Protein AF-A0A9N9UB32-F1 (afdb_monomer_lite)

Structure (mmCIF, N/CA/C/O backbone):
data_AF-A0A9N9UB32-F1
#
_entry.id   AF-A0A9N9UB32-F1
#
loop_
_atom_site.group_PDB
_atom_site.id
_atom_site.type_symbol
_atom_site.label_atom_id
_atom_site.label_alt_id
_atom_site.label_comp_id
_atom_site.label_asym_id
_atom_site.label_entity_id
_atom_site.label_seq_id
_atom_site.pdbx_PDB_ins_code
_atom_site.Cartn_x
_atom_site.Cartn_y
_atom_site.Cartn_z
_atom_site.occupancy
_atom_site.B_iso_or_equiv
_atom_site.auth_seq_id
_atom_site.auth_comp_id
_atom_site.auth_asym_id
_atom_site.auth_atom_id
_atom_site.pdbx_PDB_model_num
ATOM 1 N N . MET A 1 1 ? 17.909 -12.072 -9.013 1.00 37.91 1 MET A N 1
ATOM 2 C CA . MET A 1 1 ? 17.305 -10.945 -8.241 1.00 37.91 1 MET A CA 1
ATOM 3 C C . MET A 1 1 ? 18.163 -9.663 -8.305 1.00 37.91 1 MET A C 1
ATOM 5 O O . MET A 1 1 ? 19.108 -9.516 -7.540 1.00 37.91 1 MET A O 1
ATOM 9 N N . ARG A 1 2 ? 17.887 -8.731 -9.236 1.00 45.91 2 ARG A N 1
ATOM 10 C CA . ARG A 1 2 ? 18.630 -7.454 -9.385 1.00 45.91 2 ARG A CA 1
ATOM 11 C C . ARG A 1 2 ? 17.705 -6.281 -9.034 1.00 45.91 2 ARG A C 1
ATOM 13 O O . ARG A 1 2 ? 16.841 -5.943 -9.831 1.00 45.91 2 ARG A O 1
ATOM 20 N N . TYR A 1 3 ? 17.898 -5.706 -7.844 1.00 52.47 3 TYR A N 1
ATOM 21 C CA . TYR A 1 3 ? 17.100 -4.620 -7.230 1.00 52.47 3 TYR A CA 1
ATOM 22 C C . TYR A 1 3 ? 17.364 -3.223 -7.810 1.00 52.47 3 TYR A C 1
ATOM 24 O O . TYR A 1 3 ? 16.818 -2.232 -7.335 1.00 52.47 3 TYR A O 1
ATOM 32 N N . THR A 1 4 ? 18.244 -3.140 -8.804 1.00 54.25 4 THR A N 1
ATOM 33 C CA . THR A 1 4 ? 18.691 -1.885 -9.387 1.00 54.25 4 THR A CA 1
ATOM 34 C C . THR A 1 4 ? 18.481 -1.914 -10.898 1.00 54.25 4 THR A C 1
ATOM 36 O O . THR A 1 4 ? 19.186 -2.618 -11.627 1.00 54.25 4 THR A O 1
ATOM 39 N N . MET A 1 5 ? 17.469 -1.187 -11.370 1.00 64.12 5 MET A N 1
ATOM 40 C CA . MET A 1 5 ? 17.198 -0.946 -12.784 1.00 64.12 5 MET A CA 1
ATOM 41 C C . MET A 1 5 ? 17.051 0.550 -13.032 1.00 64.12 5 MET A C 1
ATOM 43 O O . MET A 1 5 ? 16.465 1.271 -12.227 1.00 64.12 5 MET A O 1
ATOM 47 N N . THR A 1 6 ? 17.619 1.033 -14.132 1.00 69.81 6 THR A N 1
ATOM 48 C CA . THR A 1 6 ? 17.389 2.414 -14.549 1.00 69.81 6 THR A CA 1
ATOM 49 C C . THR A 1 6 ? 15.918 2.585 -14.931 1.00 69.81 6 THR A C 1
ATOM 51 O O . THR A 1 6 ? 15.259 1.627 -15.336 1.00 69.81 6 THR A O 1
ATOM 54 N N . ALA A 1 7 ? 15.405 3.812 -14.857 1.00 72.12 7 ALA A N 1
ATOM 55 C CA . ALA A 1 7 ? 14.056 4.099 -15.333 1.00 72.12 7 ALA A CA 1
ATOM 56 C C . ALA A 1 7 ? 13.877 3.768 -16.829 1.00 72.12 7 ALA A C 1
ATOM 58 O O . ALA A 1 7 ? 12.790 3.370 -17.224 1.00 72.12 7 ALA A O 1
ATOM 59 N N . ILE A 1 8 ? 14.934 3.893 -17.648 1.00 80.44 8 ILE A N 1
ATOM 60 C CA . ILE A 1 8 ? 14.878 3.562 -19.082 1.00 80.44 8 ILE A CA 1
ATOM 61 C C . ILE A 1 8 ? 14.792 2.053 -19.334 1.00 80.44 8 ILE A C 1
ATOM 63 O O . ILE A 1 8 ? 14.188 1.635 -20.315 1.00 80.44 8 ILE A O 1
ATOM 67 N N . ASP A 1 9 ? 15.348 1.243 -18.435 1.00 78.88 9 ASP A N 1
ATOM 68 C CA . ASP A 1 9 ? 15.316 -0.215 -18.549 1.00 78.88 9 ASP A CA 1
ATOM 69 C C . ASP A 1 9 ? 14.078 -0.830 -17.862 1.00 78.88 9 ASP A C 1
ATOM 71 O O . ASP A 1 9 ? 13.817 -2.014 -18.042 1.00 78.88 9 ASP A O 1
ATOM 75 N N . THR A 1 10 ? 13.328 -0.051 -17.071 1.00 77.25 10 THR A N 1
ATOM 76 C CA . THR A 1 10 ? 12.192 -0.528 -16.257 1.00 77.25 10 THR A CA 1
ATOM 77 C 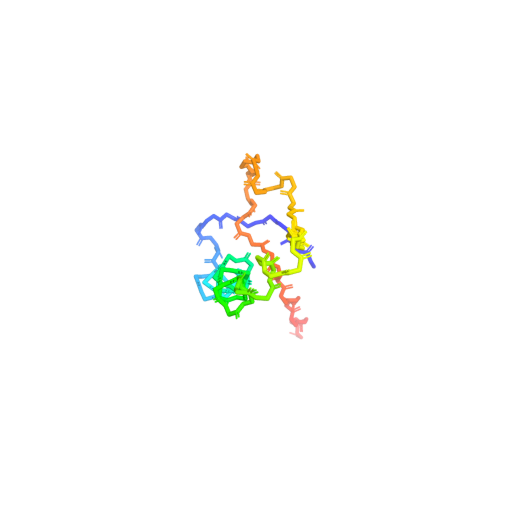C . THR A 1 10 ? 10.998 -0.918 -17.129 1.00 77.25 10 THR A C 1
ATOM 79 O O . THR A 1 10 ? 10.542 -0.131 -17.961 1.00 77.25 10 THR A O 1
ATOM 82 N N . ASP A 1 11 ? 10.434 -2.105 -16.894 1.00 83.81 11 ASP A N 1
ATOM 83 C CA . ASP A 1 11 ? 9.173 -2.503 -17.512 1.00 83.81 11 ASP A CA 1
ATOM 84 C C . ASP A 1 11 ? 8.000 -1.756 -16.860 1.00 83.81 11 ASP A C 1
ATOM 86 O O . ASP A 1 11 ? 7.677 -1.925 -15.679 1.00 83.81 11 ASP A O 1
ATOM 90 N N . VAL A 1 12 ? 7.304 -0.948 -17.660 1.00 85.06 12 VAL A N 1
ATOM 91 C CA . VAL A 1 12 ? 6.141 -0.169 -17.214 1.00 85.06 12 VAL A CA 1
ATOM 92 C C . VAL A 1 12 ? 5.016 -1.084 -16.717 1.00 85.06 12 VAL A C 1
ATOM 94 O O . VAL A 1 12 ? 4.287 -0.712 -15.792 1.00 85.06 12 VAL A O 1
ATOM 97 N N . GLY A 1 13 ? 4.882 -2.289 -17.284 1.00 88.50 13 GLY A N 1
ATOM 98 C CA . GLY A 1 13 ? 3.911 -3.284 -16.829 1.00 88.50 13 GLY A CA 1
ATOM 99 C C . GLY A 1 13 ? 4.199 -3.750 -15.400 1.00 88.50 13 GLY A C 1
ATOM 100 O O . GLY A 1 13 ? 3.317 -3.713 -14.535 1.00 88.50 13 GLY A O 1
ATOM 101 N N . ALA A 1 14 ? 5.449 -4.124 -15.129 1.00 82.81 14 ALA A N 1
ATOM 102 C CA . ALA A 1 14 ? 5.920 -4.489 -13.800 1.00 82.81 14 ALA A CA 1
ATOM 103 C C . ALA A 1 14 ? 5.759 -3.339 -12.792 1.00 82.81 14 ALA A C 1
ATOM 105 O O . ALA A 1 14 ? 5.200 -3.555 -11.714 1.00 82.81 14 ALA A O 1
ATOM 106 N N . ALA A 1 15 ? 6.162 -2.115 -13.148 1.00 81.56 15 ALA A N 1
ATOM 107 C CA . ALA A 1 15 ? 6.020 -0.943 -12.281 1.00 81.56 15 ALA A CA 1
ATOM 108 C C . ALA A 1 15 ? 4.547 -0.640 -11.948 1.00 81.56 15 ALA A C 1
ATOM 110 O O . ALA A 1 15 ? 4.195 -0.422 -10.785 1.00 81.56 15 ALA A O 1
ATOM 111 N N . SER A 1 16 ? 3.660 -0.710 -12.945 1.00 87.12 16 SER A N 1
ATOM 112 C CA . SER A 1 16 ? 2.218 -0.508 -12.749 1.00 87.12 16 SER A CA 1
ATOM 113 C C . SER A 1 16 ? 1.628 -1.553 -11.804 1.00 87.12 16 SER A C 1
ATOM 115 O O . SER A 1 16 ? 0.853 -1.218 -10.909 1.00 87.12 16 SER A O 1
ATOM 117 N N . LYS A 1 17 ? 2.041 -2.820 -11.941 1.00 87.50 17 LYS A N 1
ATOM 118 C CA . LYS A 1 17 ? 1.616 -3.899 -11.042 1.00 87.50 17 LYS A CA 1
ATOM 119 C C . LYS A 1 17 ? 2.090 -3.669 -9.607 1.00 87.50 17 LYS A C 1
ATOM 121 O O . LYS A 1 17 ? 1.332 -3.902 -8.669 1.00 87.50 17 LYS A O 1
ATOM 126 N N . MET A 1 18 ? 3.324 -3.202 -9.417 1.00 86.06 18 MET A N 1
ATOM 127 C CA . MET A 1 18 ? 3.833 -2.867 -8.085 1.00 86.06 18 MET A CA 1
ATOM 128 C C . MET A 1 18 ? 3.047 -1.722 -7.452 1.00 86.06 18 MET A C 1
ATOM 130 O O . MET A 1 18 ? 2.775 -1.773 -6.254 1.00 86.06 18 MET A O 1
ATOM 134 N N . PHE A 1 19 ? 2.663 -0.713 -8.234 1.00 88.38 19 PHE A N 1
ATOM 135 C CA . PHE A 1 19 ? 1.849 0.396 -7.748 1.00 88.38 19 PHE A CA 1
ATOM 136 C C . PHE A 1 19 ? 0.432 -0.057 -7.372 1.00 88.38 19 PHE A C 1
ATOM 138 O O . PHE A 1 19 ? -0.064 0.275 -6.294 1.00 88.38 19 PHE A O 1
ATOM 145 N N . ASP A 1 20 ? -0.199 -0.875 -8.219 1.00 92.75 20 ASP A N 1
ATOM 146 C CA . ASP A 1 20 ? -1.536 -1.407 -7.951 1.00 92.75 20 ASP A CA 1
ATOM 147 C C . ASP A 1 20 ? -1.567 -2.252 -6.668 1.00 92.75 20 ASP A C 1
ATOM 149 O O . ASP A 1 20 ? -2.465 -2.094 -5.845 1.00 92.75 20 ASP A O 1
ATOM 153 N N . VAL A 1 21 ? -0.544 -3.080 -6.434 1.00 92.25 21 VAL A N 1
ATOM 154 C CA . VAL A 1 21 ? -0.470 -3.922 -5.231 1.00 92.25 21 VAL A CA 1
ATOM 155 C C . VAL A 1 21 ? -0.080 -3.124 -3.987 1.00 92.25 21 VAL A C 1
ATOM 157 O O . VAL A 1 21 ? -0.756 -3.231 -2.968 1.00 92.25 21 VAL A O 1
ATOM 160 N N . ASN A 1 22 ? 1.000 -2.340 -4.037 1.00 91.19 22 ASN A N 1
ATOM 161 C CA . ASN A 1 22 ? 1.609 -1.773 -2.828 1.00 91.19 22 ASN A CA 1
ATOM 162 C C . ASN A 1 22 ? 1.037 -0.409 -2.426 1.00 91.19 22 ASN A C 1
ATOM 164 O O . ASN A 1 22 ? 1.208 0.003 -1.282 1.00 91.19 22 ASN A O 1
ATOM 168 N N . VAL A 1 23 ? 0.369 0.293 -3.345 1.00 91.00 23 VAL A N 1
ATOM 169 C CA . VAL A 1 23 ? -0.230 1.608 -3.077 1.00 91.00 23 VAL A CA 1
ATOM 170 C C . VAL A 1 23 ? -1.747 1.507 -3.137 1.00 91.00 23 VAL A C 1
ATOM 172 O O . VAL A 1 23 ? -2.426 1.736 -2.136 1.00 91.00 23 VAL A O 1
ATOM 175 N N . LEU A 1 24 ? -2.291 1.098 -4.286 1.00 95.50 24 LEU A N 1
ATOM 176 C CA . LEU A 1 24 ? -3.743 1.067 -4.476 1.00 95.50 24 LEU A CA 1
ATOM 177 C C . LEU A 1 24 ? -4.412 -0.054 -3.669 1.00 95.50 24 LEU A C 1
ATOM 179 O O . LEU A 1 24 ? -5.530 0.131 -3.189 1.00 95.50 24 LEU A O 1
ATOM 183 N N . GLY A 1 25 ? -3.735 -1.185 -3.467 1.00 96.44 25 GLY A N 1
ATOM 184 C CA . GLY A 1 25 ? -4.208 -2.301 -2.647 1.00 9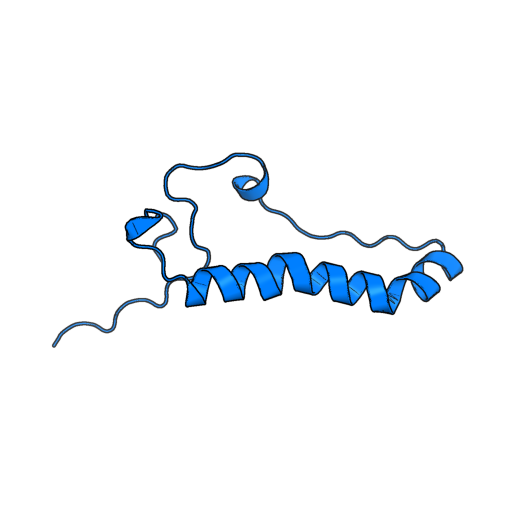6.44 25 GLY A CA 1
ATOM 185 C C . GLY A 1 25 ? -4.560 -1.879 -1.214 1.00 96.44 25 GLY A C 1
ATOM 186 O O . GLY A 1 25 ? -5.735 -1.960 -0.842 1.00 96.44 25 GLY A O 1
ATOM 187 N N . PRO A 1 26 ? -3.599 -1.371 -0.418 1.00 96.62 26 PRO A N 1
ATOM 188 C CA . PRO A 1 26 ? -3.872 -0.853 0.920 1.00 96.62 26 PRO A CA 1
ATOM 189 C C . PRO A 1 26 ? -4.948 0.237 0.948 1.00 96.62 26 PRO A C 1
ATOM 191 O O . PRO A 1 26 ? -5.784 0.229 1.848 1.00 96.62 26 PRO A O 1
ATOM 194 N N . MET A 1 27 ? -4.995 1.131 -0.048 1.00 97.12 27 MET A N 1
ATOM 195 C CA . MET A 1 27 ? -6.046 2.156 -0.135 1.00 97.12 27 MET A CA 1
ATOM 196 C C . MET A 1 27 ? -7.445 1.541 -0.284 1.00 97.12 27 MET A C 1
ATOM 198 O O . MET A 1 27 ? -8.364 1.918 0.443 1.00 97.12 27 MET A O 1
ATOM 202 N N . ARG A 1 28 ? -7.613 0.567 -1.190 1.00 98.19 28 ARG A N 1
ATOM 203 C CA . ARG A 1 28 ? -8.884 -0.154 -1.388 1.00 98.19 28 ARG A CA 1
ATOM 204 C C . ARG A 1 28 ? -9.290 -0.941 -0.141 1.00 98.19 28 ARG A C 1
ATOM 206 O O . ARG A 1 28 ? -10.476 -0.998 0.182 1.00 98.19 28 ARG A O 1
ATOM 213 N N . MET A 1 29 ? -8.313 -1.527 0.551 1.00 97.88 29 MET A N 1
ATOM 214 C CA . MET A 1 29 ? -8.520 -2.276 1.789 1.00 97.88 29 MET A CA 1
ATOM 215 C C . MET A 1 29 ? -9.015 -1.354 2.911 1.00 97.88 29 MET A C 1
ATOM 217 O O . MET A 1 29 ? -10.080 -1.606 3.470 1.00 97.88 29 MET A O 1
ATOM 221 N N . VAL A 1 30 ? -8.330 -0.234 3.173 1.00 97.06 30 VAL A N 1
ATOM 222 C CA . VAL A 1 30 ? -8.777 0.758 4.168 1.00 97.06 30 VAL A CA 1
ATOM 223 C C . VAL A 1 30 ? -10.174 1.279 3.827 1.00 97.06 30 VAL A C 1
ATOM 225 O O . VAL A 1 30 ? -11.018 1.357 4.713 1.00 97.06 30 VAL A O 1
ATOM 228 N N . HIS A 1 31 ? -10.459 1.556 2.550 1.00 97.31 31 HIS A N 1
ATOM 229 C CA . HIS A 1 31 ? -11.787 1.997 2.116 1.00 97.31 31 HIS A CA 1
ATOM 230 C C . HIS A 1 31 ? -12.900 0.997 2.469 1.00 97.31 31 HIS A C 1
ATOM 232 O O . HIS A 1 31 ? -13.975 1.416 2.878 1.00 97.31 31 HIS A O 1
ATOM 238 N N . HIS A 1 32 ? -12.653 -0.312 2.384 1.00 97.94 32 HIS A N 1
ATOM 239 C CA . HIS A 1 32 ? -13.653 -1.317 2.769 1.00 97.94 32 HIS A CA 1
ATOM 240 C C . HIS A 1 32 ? -13.782 -1.514 4.283 1.00 97.94 32 HIS A C 1
ATOM 242 O O . HIS A 1 32 ? -14.868 -1.826 4.760 1.00 97.94 32 HIS A O 1
ATOM 248 N N . PHE A 1 33 ? -12.697 -1.357 5.045 1.00 97.19 33 PHE A N 1
ATOM 249 C CA . PHE A 1 33 ? -12.684 -1.689 6.474 1.00 97.19 33 PHE A CA 1
ATOM 250 C C . PHE A 1 33 ? -12.845 -0.489 7.416 1.00 97.19 33 PHE A C 1
ATOM 252 O O . PHE A 1 33 ? -12.971 -0.694 8.623 1.00 97.19 33 PHE A O 1
ATOM 259 N N . HIS A 1 34 ? -12.853 0.747 6.906 1.00 96.81 34 HIS A N 1
ATOM 260 C CA . HIS A 1 34 ? -12.842 1.947 7.749 1.00 96.81 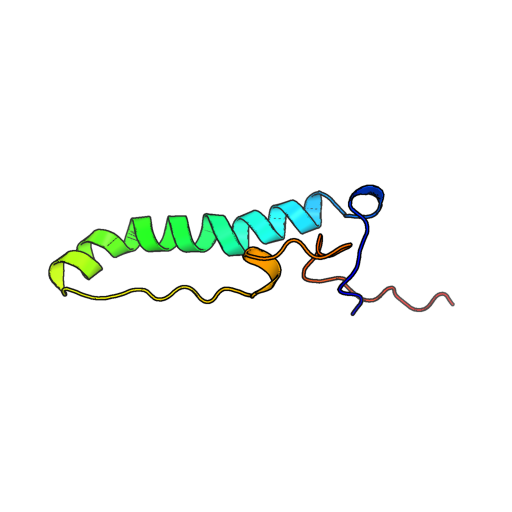34 HIS A CA 1
ATOM 261 C C . HIS A 1 34 ? -14.000 2.018 8.757 1.00 96.81 34 HIS A C 1
ATOM 263 O O . HIS A 1 34 ? -13.748 2.353 9.912 1.00 96.81 34 HIS A O 1
ATOM 269 N N . ASP A 1 35 ? -15.218 1.617 8.385 1.00 97.94 35 ASP A N 1
ATOM 270 C CA . ASP A 1 35 ? -16.362 1.603 9.310 1.00 97.94 35 ASP A CA 1
ATOM 271 C C . ASP A 1 35 ? -16.127 0.673 10.512 1.00 97.94 35 ASP A C 1
ATOM 273 O O . ASP A 1 35 ? -16.395 1.038 11.659 1.00 97.94 35 ASP A O 1
ATOM 277 N N . LEU A 1 36 ? -15.556 -0.514 10.272 1.00 97.62 36 LEU A N 1
ATOM 278 C CA . LEU A 1 36 ? -15.238 -1.477 11.332 1.00 97.62 36 LEU A CA 1
ATOM 279 C C . LEU A 1 36 ? -14.088 -0.989 12.218 1.00 97.62 36 LEU A C 1
ATOM 281 O O . LEU A 1 36 ? -14.121 -1.189 13.432 1.00 97.62 36 LEU A O 1
ATOM 285 N N . LEU A 1 37 ? -13.086 -0.330 11.632 1.00 96.56 37 LEU A N 1
ATOM 286 C CA . LEU A 1 37 ? -11.976 0.255 12.387 1.00 96.56 37 LEU A CA 1
ATOM 2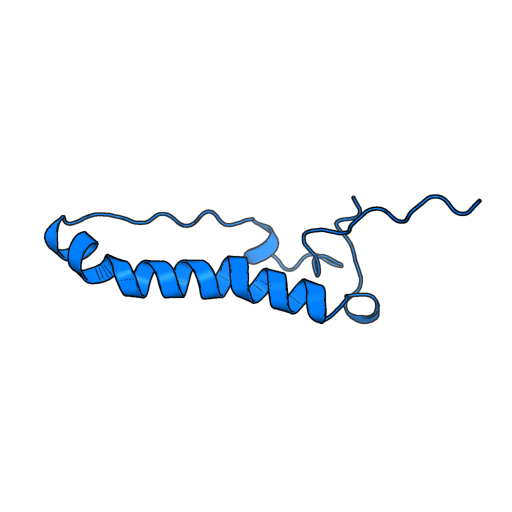87 C C . LEU A 1 37 ? -12.455 1.372 13.306 1.00 96.56 37 LEU A C 1
ATOM 289 O O . LEU A 1 37 ? -12.055 1.404 14.464 1.00 96.56 37 LEU A O 1
ATOM 293 N N . ILE A 1 38 ? -13.326 2.256 12.814 1.00 97.50 38 ILE A N 1
ATOM 294 C CA . ILE A 1 38 ? -13.886 3.354 13.608 1.00 97.50 38 ILE A CA 1
ATOM 295 C C . ILE A 1 38 ? -14.712 2.787 14.766 1.00 97.50 38 ILE A C 1
ATOM 297 O O . ILE A 1 38 ? -14.491 3.170 15.915 1.00 97.50 38 ILE A O 1
ATOM 301 N N . ALA A 1 39 ? -15.602 1.827 14.491 1.00 98.19 39 ALA A N 1
ATOM 302 C CA . ALA A 1 39 ? -16.436 1.200 15.516 1.00 98.19 39 ALA A CA 1
ATOM 303 C C . ALA A 1 39 ? -15.609 0.496 16.606 1.00 98.19 39 ALA A C 1
ATOM 305 O O . ALA A 1 39 ? -15.942 0.576 17.788 1.00 98.19 39 ALA A O 1
ATOM 306 N N . ALA A 1 40 ? -14.518 -0.170 16.220 1.00 97.69 40 ALA A N 1
ATOM 307 C CA . ALA A 1 40 ? -13.636 -0.876 17.145 1.00 97.69 40 ALA A CA 1
ATOM 308 C C . ALA A 1 40 ? -12.548 0.015 17.773 1.00 97.69 40 ALA A C 1
ATOM 310 O O . ALA A 1 40 ? -11.789 -0.472 18.609 1.00 97.69 40 ALA A O 1
ATOM 311 N N . SER A 1 41 ? -12.429 1.287 17.362 1.00 96.69 41 SER A N 1
ATOM 312 C CA . SER A 1 41 ? -11.243 2.124 17.632 1.00 96.69 41 SER A CA 1
ATOM 313 C C . SER A 1 41 ? -9.927 1.398 17.294 1.00 96.69 41 SER A C 1
ATOM 315 O O . SER A 1 41 ? -8.947 1.453 18.037 1.00 96.69 41 SER A O 1
ATOM 317 N N . GLY A 1 42 ? -9.940 0.656 16.185 1.00 95.75 42 GLY A N 1
ATOM 318 C CA . GLY A 1 42 ? -8.844 -0.185 15.718 1.00 95.75 42 GLY A CA 1
ATOM 319 C C . GLY A 1 42 ? -7.821 0.570 14.868 1.00 95.75 42 GLY A C 1
ATOM 320 O O . GLY A 1 42 ? -8.102 1.624 14.302 1.00 95.75 42 GLY A O 1
ATOM 321 N N . THR A 1 43 ? -6.634 -0.022 14.726 1.00 96.50 43 THR A N 1
ATOM 322 C CA . THR A 1 43 ? -5.507 0.557 13.980 1.00 96.50 43 THR A CA 1
ATOM 323 C C . THR A 1 43 ? -5.053 -0.386 12.872 1.00 96.50 43 THR A C 1
ATOM 325 O O . THR A 1 43 ? -4.845 -1.574 13.112 1.00 96.50 43 THR A O 1
ATOM 328 N N . ILE A 1 44 ? -4.831 0.156 11.672 1.00 95.44 44 ILE A N 1
ATOM 329 C CA . ILE A 1 44 ? -4.149 -0.537 10.571 1.00 95.44 44 ILE A CA 1
ATOM 330 C C . ILE A 1 44 ? -2.705 -0.052 10.492 1.00 95.44 44 ILE A C 1
ATOM 332 O O . ILE A 1 44 ? -2.448 1.150 10.484 1.00 95.44 44 ILE A O 1
ATOM 336 N N . VAL A 1 45 ? -1.769 -0.992 10.363 1.00 95.19 45 VAL A N 1
ATOM 337 C CA . VAL A 1 45 ? -0.353 -0.706 10.111 1.00 95.19 45 VAL A CA 1
ATOM 338 C C . VAL A 1 45 ? 0.024 -1.259 8.740 1.00 95.19 45 VAL A C 1
ATOM 340 O O . VAL A 1 45 ? 0.015 -2.470 8.532 1.00 95.19 45 VAL A O 1
ATOM 343 N N . ASN A 1 46 ? 0.371 -0.369 7.808 1.00 93.19 46 ASN A N 1
ATOM 344 C CA . ASN A 1 46 ? 0.915 -0.748 6.505 1.00 93.19 46 ASN A CA 1
ATOM 345 C C . ASN A 1 46 ? 2.440 -0.847 6.596 1.00 93.19 46 ASN A C 1
ATOM 347 O O . ASN A 1 46 ? 3.099 0.073 7.081 1.00 93.19 46 ASN A O 1
ATOM 351 N N . ILE A 1 47 ? 3.008 -1.950 6.112 1.00 91.06 47 ILE A N 1
ATOM 352 C CA . ILE A 1 47 ? 4.458 -2.155 6.109 1.00 91.06 47 ILE A CA 1
ATOM 353 C C . ILE A 1 47 ? 5.069 -1.465 4.888 1.00 91.06 47 ILE A C 1
ATOM 355 O O . ILE A 1 47 ? 4.746 -1.797 3.750 1.00 91.06 47 ILE A O 1
ATOM 359 N N . GLY A 1 48 ? 5.959 -0.506 5.142 1.00 83.19 48 GLY A N 1
ATOM 360 C CA . GLY A 1 48 ? 6.743 0.187 4.122 1.00 83.19 48 GLY A CA 1
ATOM 361 C C . GLY A 1 48 ? 8.211 -0.243 4.105 1.00 83.19 48 GLY A C 1
ATOM 362 O O . GLY A 1 48 ? 8.672 -1.006 4.951 1.00 83.19 48 GLY A O 1
ATOM 363 N N . SER A 1 49 ? 8.962 0.293 3.145 1.00 83.69 49 SER A N 1
ATOM 364 C CA . SER A 1 49 ? 10.417 0.136 3.035 1.00 83.69 49 SER A CA 1
ATOM 365 C C . SER A 1 49 ? 11.096 1.506 3.039 1.00 83.69 49 SER A C 1
ATOM 367 O O . SER A 1 49 ? 10.521 2.479 2.550 1.00 83.69 49 SER A O 1
ATOM 369 N N . VAL A 1 50 ? 12.344 1.582 3.522 1.00 75.38 50 VAL A N 1
ATOM 370 C CA . VAL A 1 50 ? 13.165 2.810 3.472 1.00 75.38 50 VAL A CA 1
ATOM 371 C C . VAL A 1 50 ? 13.306 3.358 2.047 1.00 75.38 50 VAL A C 1
ATOM 373 O O . VAL A 1 50 ? 13.344 4.572 1.854 1.00 75.38 50 VAL A O 1
ATOM 376 N N . GLY A 1 51 ? 13.284 2.479 1.038 1.00 62.50 51 GLY A N 1
ATOM 377 C CA . GLY A 1 51 ? 13.319 2.868 -0.374 1.00 62.50 51 GLY A CA 1
ATOM 378 C C . GLY A 1 51 ? 12.088 3.651 -0.853 1.00 62.50 51 GLY A C 1
ATOM 379 O O . GLY A 1 51 ? 12.141 4.249 -1.919 1.00 62.50 51 GLY A O 1
ATOM 380 N N . GLY A 1 52 ? 10.995 3.681 -0.079 1.00 60.03 52 GLY A N 1
ATOM 381 C CA . GLY A 1 52 ? 9.832 4.535 -0.350 1.00 60.03 52 GLY A CA 1
ATOM 382 C C . GLY A 1 52 ? 9.966 5.967 0.183 1.00 60.03 52 GLY A C 1
ATOM 383 O O . GLY A 1 52 ? 9.176 6.826 -0.191 1.00 60.03 52 GLY A O 1
ATOM 384 N N . ILE A 1 53 ? 10.948 6.228 1.055 1.00 61.09 53 ILE A N 1
ATOM 385 C CA . ILE A 1 53 ? 11.205 7.545 1.666 1.00 61.09 53 ILE A CA 1
ATOM 386 C C . ILE A 1 53 ? 12.460 8.181 1.058 1.00 61.09 53 ILE A C 1
ATOM 388 O O . ILE A 1 53 ? 12.503 9.389 0.838 1.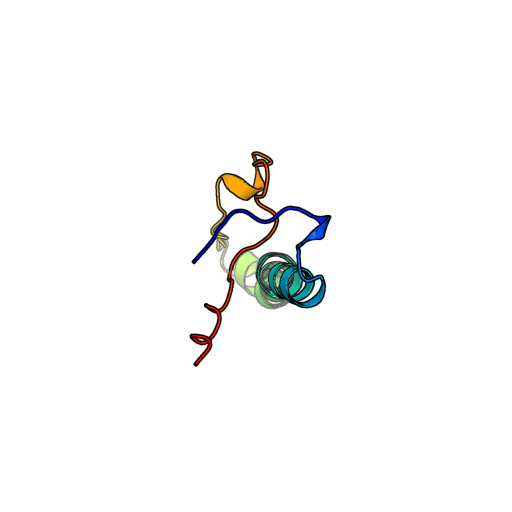00 61.09 53 ILE A O 1
ATOM 392 N N . VAL A 1 54 ? 13.480 7.368 0.767 1.00 58.59 54 VAL A N 1
ATOM 393 C CA . VAL A 1 54 ? 14.745 7.818 0.182 1.00 58.59 54 VAL A CA 1
ATOM 394 C C . VAL A 1 54 ? 14.837 7.307 -1.258 1.00 58.59 54 VAL A C 1
ATOM 396 O O . VAL A 1 54 ? 14.966 6.094 -1.447 1.00 58.59 54 VAL A O 1
ATOM 399 N N . PRO A 1 55 ? 14.796 8.187 -2.279 1.00 56.88 55 PRO A N 1
ATOM 400 C CA . PRO A 1 55 ? 14.960 7.762 -3.662 1.00 56.88 55 PRO A CA 1
ATOM 401 C C . PRO A 1 55 ? 16.372 7.202 -3.855 1.00 56.88 55 PRO A C 1
ATOM 403 O O . PRO A 1 55 ? 17.367 7.915 -3.736 1.00 56.88 55 PRO A O 1
ATOM 406 N N . TYR A 1 56 ? 16.459 5.903 -4.131 1.00 54.56 56 TYR A N 1
ATOM 407 C CA . TYR A 1 56 ? 17.722 5.222 -4.393 1.00 54.56 56 TYR A CA 1
ATOM 408 C C . TYR A 1 56 ? 17.994 5.193 -5.898 1.00 54.56 56 TYR A C 1
ATOM 410 O O . TYR A 1 56 ? 17.094 4.895 -6.688 1.00 54.56 56 TYR A O 1
ATOM 418 N N . VAL A 1 57 ? 19.233 5.483 -6.311 1.00 52.91 57 VAL A N 1
ATOM 419 C CA . VAL A 1 57 ? 19.626 5.374 -7.723 1.00 52.91 57 VAL A CA 1
ATOM 420 C C . VAL A 1 57 ? 19.381 3.932 -8.166 1.00 52.91 57 VAL A C 1
ATOM 422 O O . VAL A 1 57 ? 19.887 2.997 -7.548 1.00 52.91 57 VAL A O 1
ATOM 425 N N . TYR A 1 58 ? 18.587 3.769 -9.226 1.00 54.25 58 TYR A N 1
ATOM 426 C CA . TYR A 1 58 ? 18.125 2.488 -9.765 1.00 54.25 58 TYR A CA 1
ATOM 427 C C . TYR A 1 58 ? 17.034 1.745 -8.961 1.00 54.25 58 TYR A C 1
ATOM 429 O O . TYR A 1 58 ? 16.716 0.610 -9.294 1.00 54.25 58 TYR A O 1
ATOM 437 N N . GLY A 1 59 ? 16.408 2.340 -7.944 1.00 53.81 59 GLY A N 1
ATOM 438 C CA . GLY A 1 59 ? 15.361 1.688 -7.133 1.00 53.81 59 GLY A CA 1
ATOM 439 C C . GLY A 1 59 ? 13.994 1.495 -7.813 1.00 53.81 59 GLY A C 1
ATOM 440 O O . GLY A 1 59 ? 12.991 1.385 -7.116 1.00 53.81 59 GLY A O 1
ATOM 441 N N . CYS A 1 60 ? 13.922 1.502 -9.148 1.00 5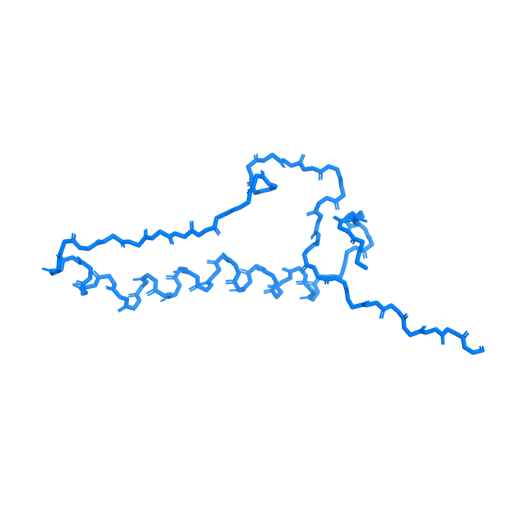5.03 60 CYS A N 1
ATOM 442 C CA . CYS A 1 60 ? 12.663 1.555 -9.896 1.00 55.03 60 CYS A CA 1
ATOM 443 C C . CYS A 1 60 ? 11.838 0.256 -9.869 1.00 55.03 60 CYS A C 1
ATOM 445 O O . CYS A 1 60 ? 10.664 0.304 -10.226 1.00 55.03 60 CYS A O 1
ATOM 447 N N . GLU A 1 61 ? 12.394 -0.884 -9.434 1.00 53.88 61 GLU A N 1
ATOM 448 C CA . GLU A 1 61 ? 11.677 -2.165 -9.485 1.00 53.88 61 GLU A CA 1
ATOM 449 C C . GLU A 1 61 ? 11.865 -3.067 -8.253 1.00 53.88 61 GLU A C 1
ATOM 451 O O . GLU A 1 61 ? 12.976 -3.364 -7.810 1.00 53.88 61 GLU A O 1
ATOM 456 N N . LEU A 1 62 ? 10.737 -3.599 -7.777 1.00 49.69 62 LEU A N 1
ATOM 457 C CA . LEU A 1 62 ? 10.599 -4.759 -6.901 1.00 49.69 62 LEU A CA 1
ATOM 458 C C . LEU A 1 62 ? 10.003 -5.940 -7.688 1.00 49.69 62 LEU A C 1
ATOM 460 O O . LEU A 1 62 ? 8.808 -5.970 -7.962 1.00 49.69 62 LEU A O 1
ATOM 464 N N . ASN A 1 63 ? 10.844 -6.950 -7.935 1.00 38.44 63 ASN A N 1
ATOM 465 C CA . ASN A 1 63 ? 10.594 -8.242 -8.600 1.00 38.44 63 ASN A CA 1
ATOM 466 C C . ASN A 1 63 ? 11.003 -8.299 -10.085 1.00 38.44 63 ASN A C 1
ATOM 468 O O . ASN A 1 63 ? 10.226 -7.984 -10.980 1.00 38.44 63 ASN A O 1
ATOM 472 N N . LYS A 1 64 ? 12.214 -8.815 -10.330 1.00 42.66 64 LYS A N 1
ATOM 473 C CA . LYS A 1 64 ? 12.633 -9.342 -11.633 1.00 42.66 64 LYS A CA 1
ATOM 474 C C . LYS A 1 64 ? 12.583 -10.859 -11.595 1.00 42.66 64 LYS A C 1
ATOM 476 O O . LYS A 1 64 ? 13.257 -11.462 -10.760 1.00 42.66 64 LYS A O 1
ATOM 481 N N . LYS A 1 65 ? 11.826 -11.452 -12.518 1.00 44.66 65 LYS A N 1
ATOM 482 C CA . LYS A 1 65 ? 11.917 -12.880 -12.832 1.00 44.66 65 LYS A CA 1
ATOM 483 C C . LYS A 1 65 ? 13.299 -13.116 -13.452 1.00 44.66 65 LYS A C 1
ATOM 485 O O . LYS A 1 65 ? 13.686 -12.371 -14.353 1.00 44.66 65 LYS A O 1
ATOM 490 N N . ASP A 1 66 ? 14.062 -14.064 -12.916 1.00 52.16 66 ASP A N 1
ATOM 491 C CA . ASP A 1 66 ? 15.390 -14.379 -13.447 1.00 52.16 66 ASP A CA 1
ATOM 492 C C . ASP A 1 66 ? 15.269 -14.785 -14.935 1.00 52.16 66 ASP A C 1
ATOM 494 O O . ASP A 1 66 ? 14.302 -15.466 -15.296 1.00 52.16 66 ASP A O 1
ATOM 498 N N . PRO A 1 67 ? 16.178 -14.335 -15.819 1.00 53.72 67 PRO A N 1
ATOM 499 C CA . PRO A 1 67 ? 16.159 -14.755 -17.214 1.00 53.72 67 PRO A CA 1
ATOM 500 C C . PRO A 1 67 ? 16.513 -16.246 -17.309 1.00 53.72 67 PRO A C 1
ATOM 502 O O . PRO A 1 67 ? 17.480 -16.694 -16.692 1.00 53.72 67 PRO A O 1
ATOM 505 N N . GLU A 1 68 ? 15.717 -17.000 -18.073 1.00 58.06 68 GLU A N 1
ATOM 506 C CA . GLU A 1 68 ? 16.021 -18.379 -18.482 1.00 58.06 68 GLU A CA 1
ATOM 507 C C . GLU A 1 68 ? 17.452 -18.460 -19.049 1.00 58.06 68 GLU A C 1
ATOM 509 O O . GLU A 1 68 ? 17.853 -17.563 -19.805 1.00 58.06 68 GLU A O 1
ATOM 514 N N . PRO A 1 69 ? 18.240 -19.493 -18.698 1.00 49.16 69 PRO A N 1
ATOM 515 C CA . PRO A 1 69 ? 19.582 -19.646 -19.230 1.00 49.16 69 PRO A CA 1
ATOM 516 C C . PRO A 1 69 ? 19.501 -19.874 -20.742 1.00 49.16 69 PRO A C 1
ATOM 518 O O . PRO A 1 69 ? 18.859 -20.811 -21.212 1.00 49.16 69 PRO A O 1
ATOM 521 N N . LEU A 1 70 ? 20.150 -18.989 -21.500 1.00 47.34 70 LEU A N 1
ATOM 522 C CA . LEU A 1 70 ? 20.369 -19.159 -22.933 1.00 47.34 70 LEU A CA 1
ATOM 523 C C . LEU A 1 70 ? 21.135 -20.472 -23.150 1.00 47.34 70 LEU A C 1
ATOM 525 O O . LEU A 1 70 ? 22.252 -20.618 -22.647 1.00 47.34 70 LEU A O 1
ATOM 529 N N . GLY A 1 71 ? 20.492 -21.417 -23.839 1.00 41.62 71 GLY A N 1
ATOM 530 C CA . GLY A 1 71 ? 21.132 -22.614 -24.387 1.00 41.62 71 GLY A CA 1
ATOM 531 C C . GLY A 1 71 ? 22.026 -22.302 -25.578 1.00 41.62 71 GLY A C 1
ATOM 532 O O . GLY A 1 71 ? 21.826 -21.238 -26.211 1.00 41.62 71 GLY A O 1
#

Sequence (71 aa):
MRYTMTAIDTDVGAASKMFDVNVLGPMRMVHHFHDLLIAASGTIVNIGSVGGIVPYVYGCELNKKDPEPLG

pLDDT: mean 76.5, std 19.97, range [37.91, 98.19]

InterPro domains:
  IPR002347 Short-chain dehydrogenase/reductase SDR [PF00106] (10-57)
  IPR036291 NAD(P)-binding domain superfamily [SSF51735] (6-58)

Foldseek 3Di:
DDQFAAPVRDDPVQLVVCCCVQPVVVVVVCVVCVVVCVVVVHDDDRDDDPCVVDPDHRNRHDDDDDDDDDD

Organism: NCBI:txid160290

Secondary structure (DSSP, 8-state):
----B-TTT--HHHHHHHHIIIIIHHHHHHHHHHHHHHHHT--------GGGTS--TTBT-S-PPPPPPP-

Radius of gyration: 16.72 Å; chains: 1; bounding box: 38×30×42 Å